Protein AF-Q4C1N3-F1 (afdb_monomer_lite)

pLDDT: mean 86.22, std 10.42, range [47.81, 97.88]

Radius of gyration: 18.75 Å; chains: 1; bounding box: 47×35×55 Å

Foldseek 3Di:
DDDPDDDDQQCPDPDPVSHDAAELVPFDWDDDPLWTAGPPPRHTDPDYDDPVDDPVLVVVLLVQAPRPTGPSVSVLCVVCVVPVVSRHPHHDYDDPVVVVVVVVVVVVVVVVVVVD

Secondary structure (DSSP, 8-state):
---SSPPP-GGG-SSGGG----BTTTS-EEEETTEEEETTT--EES--B-TTS-HHHHHHHHTTB----TTHHHHHHHHTTT-GGGS-SS-BPPPHHHHHHHHHHHHHHHHHHHH-

Structure (mmCIF, N/CA/C/O backbone):
data_AF-Q4C1N3-F1
#
_entry.id   AF-Q4C1N3-F1
#
loop_
_atom_site.group_PDB
_atom_site.id
_atom_site.type_symbol
_atom_site.label_atom_id
_atom_site.label_alt_id
_atom_site.label_comp_id
_atom_site.label_asym_id
_atom_site.label_entity_id
_atom_site.label_seq_id
_atom_site.pdbx_PDB_ins_code
_atom_site.Cartn_x
_atom_site.Cartn_y
_atom_site.Cartn_z
_atom_site.occupancy
_atom_site.B_iso_or_equiv
_atom_site.auth_seq_id
_atom_site.auth_comp_id
_atom_site.auth_asym_id
_atom_site.auth_atom_id
_atom_site.pdbx_PDB_model_num
ATOM 1 N N . MET A 1 1 ? 14.778 -14.515 23.706 1.00 47.81 1 MET A N 1
ATOM 2 C CA . MET A 1 1 ? 14.318 -13.796 24.915 1.00 47.81 1 MET A CA 1
ATOM 3 C C . MET A 1 1 ? 13.372 -14.737 25.647 1.00 47.81 1 MET A C 1
ATOM 5 O O . MET A 1 1 ? 12.349 -15.082 25.073 1.00 47.81 1 MET A O 1
ATOM 9 N N . ARG A 1 2 ? 13.754 -15.269 26.813 1.00 59.84 2 ARG A N 1
ATOM 10 C CA . ARG A 1 2 ? 12.938 -16.240 27.560 1.00 59.84 2 ARG A CA 1
ATOM 11 C C . ARG A 1 2 ? 12.302 -15.494 28.729 1.00 59.84 2 ARG A C 1
ATOM 13 O O . ARG A 1 2 ? 12.992 -15.110 29.663 1.00 59.84 2 ARG A O 1
ATOM 20 N N . SER A 1 3 ? 11.023 -15.174 28.585 1.00 72.38 3 SER A N 1
ATOM 21 C CA . SER A 1 3 ? 10.206 -14.595 29.647 1.00 72.38 3 SER A CA 1
ATOM 22 C C . SER A 1 3 ? 9.422 -15.746 30.263 1.00 72.38 3 SER A C 1
ATOM 24 O O . SER A 1 3 ? 8.682 -16.405 29.541 1.00 72.38 3 SER A O 1
ATOM 26 N N . GLU A 1 4 ? 9.548 -15.977 31.570 1.00 8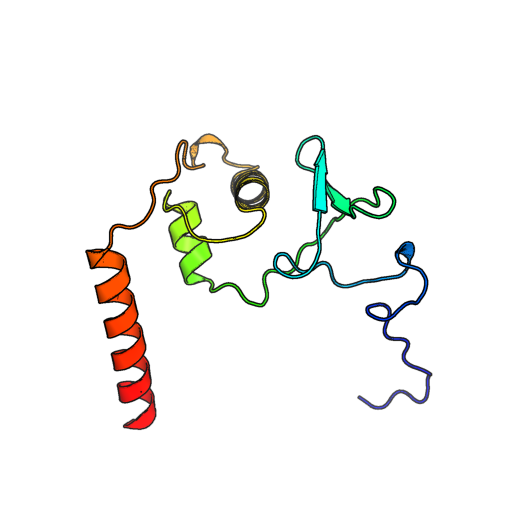4.62 4 GLU A N 1
ATOM 27 C CA . GLU A 1 4 ? 8.751 -16.948 32.351 1.00 84.62 4 GLU A CA 1
ATOM 28 C C . GLU A 1 4 ? 7.283 -16.487 32.516 1.00 84.62 4 GLU A C 1
ATOM 30 O O . GLU A 1 4 ? 6.646 -16.675 33.547 1.00 84.62 4 GLU A O 1
ATOM 35 N N . ARG A 1 5 ? 6.743 -15.803 31.502 1.00 77.25 5 ARG A N 1
ATOM 36 C CA . ARG A 1 5 ? 5.363 -15.320 31.442 1.00 77.25 5 ARG A CA 1
ATOM 37 C C . ARG A 1 5 ? 4.701 -15.914 30.205 1.00 77.25 5 ARG A C 1
ATOM 39 O O . ARG A 1 5 ? 5.360 -15.983 29.165 1.00 77.25 5 ARG A O 1
ATOM 46 N N . PRO A 1 6 ? 3.417 -16.293 30.283 1.00 73.94 6 PRO A N 1
ATOM 47 C CA . PRO A 1 6 ? 2.682 -16.746 29.114 1.00 73.94 6 PRO A CA 1
ATOM 48 C C . PRO A 1 6 ? 2.669 -15.638 28.055 1.00 73.94 6 PRO A C 1
ATOM 50 O O . PRO A 1 6 ? 2.277 -14.502 28.321 1.00 73.94 6 PRO A O 1
ATOM 53 N N . ILE A 1 7 ? 3.140 -15.970 26.855 1.00 71.38 7 ILE A N 1
ATOM 54 C CA . ILE A 1 7 ? 3.075 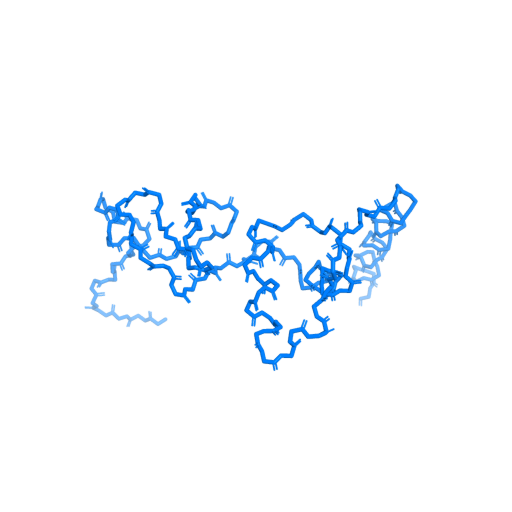-15.099 25.683 1.00 71.38 7 ILE A CA 1
ATOM 55 C C . ILE A 1 7 ? 1.786 -15.456 24.949 1.00 71.38 7 ILE A C 1
ATOM 57 O O . ILE A 1 7 ? 1.614 -16.597 24.526 1.00 71.38 7 ILE A O 1
ATOM 61 N N . TYR A 1 8 ? 0.884 -14.490 24.803 1.00 71.81 8 TYR A N 1
ATOM 62 C CA . TYR A 1 8 ? -0.346 -14.666 24.039 1.00 71.81 8 TYR A CA 1
ATOM 63 C C . TYR A 1 8 ? -0.179 -14.064 22.642 1.00 71.81 8 TYR A C 1
ATOM 65 O O . TYR A 1 8 ? 0.100 -12.870 22.506 1.00 71.81 8 TYR A O 1
ATOM 73 N N . ASN A 1 9 ? -0.336 -14.884 21.599 1.00 67.12 9 ASN A N 1
ATOM 74 C CA . ASN A 1 9 ? -0.322 -14.389 20.229 1.00 67.12 9 ASN A CA 1
ATOM 75 C C . ASN A 1 9 ? -1.707 -13.856 19.853 1.00 67.12 9 ASN A C 1
ATOM 77 O O . ASN A 1 9 ? -2.578 -14.602 19.408 1.00 67.12 9 ASN A O 1
ATOM 81 N N . PHE A 1 10 ? -1.881 -12.545 19.984 1.00 71.00 10 PHE A N 1
ATOM 82 C CA . PHE A 1 10 ? -3.127 -11.886 19.620 1.00 71.00 10 PHE A CA 1
ATOM 83 C C . PHE A 1 10 ? -3.519 -12.124 18.156 1.00 71.00 10 PHE A C 1
ATOM 85 O O . PHE A 1 10 ? -4.710 -12.163 17.883 1.00 71.00 10 PHE A O 1
ATOM 92 N N . THR A 1 11 ? -2.595 -12.394 17.221 1.00 64.62 11 THR A N 1
ATOM 93 C CA . THR A 1 11 ? -2.965 -12.694 15.820 1.00 64.62 11 THR A CA 1
ATOM 94 C C . THR A 1 11 ? -3.851 -13.942 15.682 1.00 64.62 11 THR A C 1
ATOM 96 O O . THR A 1 11 ? -4.530 -14.100 14.672 1.00 64.62 11 THR A O 1
ATOM 99 N N . GLN A 1 12 ? -3.862 -14.832 16.681 1.00 66.56 12 GLN A N 1
ATOM 100 C CA . GLN A 1 12 ? -4.647 -16.071 16.704 1.00 66.56 12 GLN A CA 1
ATOM 101 C C . GLN A 1 12 ? -5.850 -16.009 17.657 1.00 66.56 12 GLN A C 1
ATOM 103 O O . GLN A 1 12 ? -6.413 -17.050 17.996 1.00 66.56 12 GLN A O 1
ATOM 108 N N . SER A 1 13 ? -6.264 -14.817 18.101 1.00 75.00 13 SER A N 1
ATOM 109 C CA . SER A 1 13 ? -7.394 -14.718 19.026 1.00 75.00 13 SER A CA 1
ATOM 110 C C . SER A 1 13 ? -8.684 -15.306 18.425 1.00 75.00 13 SER A C 1
ATOM 112 O O . SER A 1 13 ? -8.994 -15.047 17.253 1.00 75.00 13 SER A O 1
ATOM 114 N N . PRO A 1 14 ? -9.472 -16.084 19.194 1.00 71.12 14 PRO A N 1
ATOM 115 C CA . PRO A 1 14 ? -10.789 -16.548 18.762 1.00 71.12 14 PRO A CA 1
ATOM 116 C C . PRO A 1 14 ? -11.789 -15.391 18.625 1.00 71.12 14 PRO A C 1
ATOM 118 O O . PRO A 1 14 ? -12.711 -15.474 17.818 1.00 71.12 14 PRO A O 1
ATOM 121 N N . ASN A 1 15 ? -11.582 -14.293 19.355 1.00 71.88 15 ASN A N 1
ATOM 122 C CA . ASN A 1 15 ? -12.329 -13.056 19.185 1.00 71.88 15 ASN A CA 1
ATOM 123 C C . ASN A 1 15 ? -11.629 -12.176 18.137 1.00 71.88 15 ASN A C 1
ATOM 125 O O . ASN A 1 15 ? -10.513 -11.700 18.353 1.00 71.88 15 ASN A O 1
ATOM 129 N N . GLY A 1 16 ? -12.292 -11.937 17.002 1.00 65.00 16 GLY A N 1
ATOM 130 C CA . GLY A 1 16 ? -11.744 -11.140 15.898 1.00 65.00 16 GLY A CA 1
ATOM 131 C C . GLY A 1 16 ? -11.343 -9.715 16.296 1.00 65.00 16 GLY A C 1
ATOM 132 O O . GLY A 1 16 ? -10.406 -9.166 15.722 1.00 65.00 16 GLY A O 1
ATOM 133 N N . GLN A 1 17 ? -11.979 -9.141 17.323 1.00 65.81 17 GLN A N 1
ATOM 134 C CA . GLN A 1 17 ? -11.646 -7.805 17.835 1.00 65.81 17 GLN A CA 1
ATOM 135 C C . GLN A 1 17 ? -10.278 -7.745 18.525 1.00 65.81 17 GLN A C 1
ATOM 137 O O . GLN A 1 17 ? -9.625 -6.698 18.510 1.00 65.81 17 GLN A O 1
ATOM 142 N N . ASP A 1 18 ? -9.813 -8.869 19.065 1.00 68.12 18 ASP A N 1
ATOM 143 C CA . ASP A 1 18 ? -8.528 -8.976 19.756 1.00 68.12 18 ASP A CA 1
ATOM 144 C C . ASP A 1 18 ? -7.390 -9.337 18.791 1.00 68.12 18 ASP A C 1
ATOM 146 O O . ASP A 1 18 ? -6.220 -9.294 19.176 1.00 68.12 18 ASP A O 1
ATOM 150 N N . ARG A 1 19 ? -7.709 -9.678 17.530 1.00 70.56 19 ARG A N 1
ATOM 151 C CA . ARG A 1 19 ? -6.691 -9.991 16.528 1.00 70.56 19 ARG A CA 1
ATOM 152 C C . ARG A 1 19 ? -5.826 -8.774 16.228 1.00 70.56 19 ARG A C 1
ATOM 154 O O . ARG A 1 19 ? -6.316 -7.673 15.978 1.00 70.56 19 ARG A O 1
ATOM 161 N N . THR A 1 20 ? -4.513 -8.980 16.278 1.00 68.88 20 THR A N 1
ATOM 162 C CA . THR A 1 20 ? -3.507 -7.993 15.867 1.00 68.88 20 THR A CA 1
ATOM 163 C C . THR A 1 20 ? -2.768 -8.507 14.634 1.00 68.88 20 THR A C 1
ATOM 165 O O . THR A 1 20 ? -2.726 -9.709 14.398 1.00 68.88 20 THR A O 1
ATOM 168 N N . GLY A 1 21 ? -2.194 -7.599 13.843 1.00 72.25 21 GLY A N 1
ATOM 169 C CA . GLY A 1 21 ? -1.519 -7.940 12.587 1.00 72.25 21 GLY A CA 1
ATOM 170 C C . GLY A 1 21 ? -2.447 -7.805 11.384 1.00 72.25 21 GLY A C 1
ATOM 171 O O . GLY A 1 21 ? -2.988 -8.787 10.912 1.00 72.25 21 GLY A O 1
ATOM 172 N N . ASN A 1 22 ? -2.602 -6.571 10.900 1.00 83.56 22 ASN A N 1
ATOM 173 C CA . ASN A 1 22 ? -3.386 -6.250 9.707 1.00 83.56 22 ASN A CA 1
ATOM 174 C C . ASN A 1 22 ? -2.483 -6.354 8.478 1.00 83.56 22 ASN A C 1
ATOM 176 O O . ASN A 1 22 ? -1.638 -5.475 8.278 1.00 83.56 22 ASN A O 1
ATOM 180 N N . CYS A 1 23 ? -2.612 -7.406 7.681 1.00 88.38 23 CYS A N 1
ATOM 181 C CA . CYS A 1 23 ? -1.789 -7.641 6.502 1.00 88.38 23 CYS A CA 1
ATOM 182 C C . CYS A 1 23 ? -2.554 -7.296 5.224 1.00 88.38 23 CYS A C 1
ATOM 184 O O . CYS A 1 23 ? -3.650 -7.794 4.986 1.00 88.38 23 CYS A O 1
ATOM 186 N N . ALA A 1 24 ? -1.962 -6.454 4.376 1.00 90.69 24 ALA A N 1
ATOM 187 C CA . ALA A 1 24 ? -2.620 -5.941 3.176 1.00 90.69 24 ALA A CA 1
ATOM 188 C C . ALA A 1 24 ? -3.039 -7.034 2.177 1.00 90.69 24 ALA A C 1
ATOM 190 O O . ALA A 1 24 ? -3.966 -6.830 1.402 1.00 90.69 24 ALA A O 1
ATOM 191 N N . ASP A 1 25 ? -2.343 -8.168 2.138 1.00 89.44 25 ASP A N 1
ATOM 192 C CA . ASP A 1 25 ? -2.611 -9.284 1.223 1.00 89.44 25 ASP A CA 1
ATOM 193 C C . ASP A 1 25 ? -3.387 -10.451 1.847 1.00 89.44 25 ASP A C 1
ATOM 195 O O . ASP A 1 25 ? -3.758 -11.364 1.115 1.00 89.44 25 ASP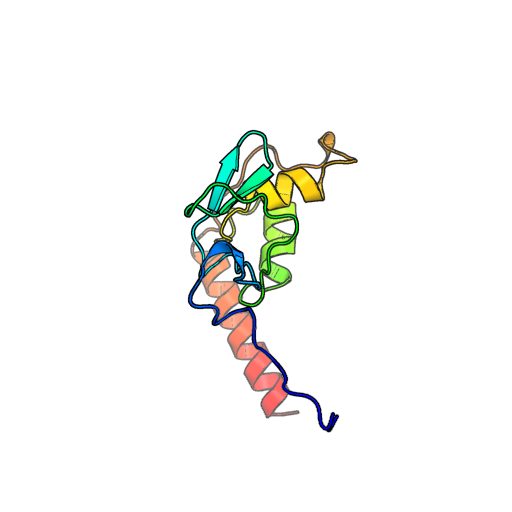 A O 1
ATOM 199 N N . ALA A 1 26 ? -3.648 -10.427 3.158 1.00 83.62 26 ALA A N 1
ATOM 200 C CA . ALA A 1 26 ? -4.344 -11.512 3.852 1.00 83.62 26 ALA A CA 1
ATOM 201 C C . ALA A 1 26 ? -5.718 -11.101 4.397 1.00 83.62 26 ALA A C 1
ATOM 203 O O . ALA A 1 26 ? -6.630 -11.924 4.421 1.00 83.62 26 ALA A O 1
ATOM 204 N N . ASP A 1 27 ? -5.871 -9.843 4.815 1.00 84.06 27 ASP A N 1
ATOM 205 C CA . ASP A 1 27 ? -7.059 -9.382 5.526 1.00 84.06 27 ASP A CA 1
ATOM 206 C C . ASP A 1 27 ? -7.937 -8.472 4.648 1.00 84.06 27 ASP A C 1
ATOM 208 O O . ASP A 1 27 ? -7.421 -7.565 3.974 1.00 84.06 27 ASP A O 1
ATOM 212 N N . PRO A 1 28 ? -9.269 -8.662 4.667 1.00 86.94 28 PRO A N 1
ATOM 213 C CA . PRO A 1 28 ? -10.198 -7.750 4.021 1.00 86.94 28 PRO A CA 1
ATOM 214 C C . PRO A 1 28 ? -10.434 -6.498 4.881 1.00 86.94 28 PRO A C 1
ATOM 216 O O . PRO A 1 28 ? -10.780 -6.572 6.067 1.00 86.94 28 PRO A O 1
ATOM 219 N N . PHE A 1 29 ? -10.279 -5.330 4.257 1.00 90.44 29 PHE A N 1
ATOM 220 C CA . PHE A 1 29 ? -10.551 -4.028 4.856 1.00 90.44 29 PHE A CA 1
ATOM 221 C C . PHE A 1 29 ? -11.530 -3.223 4.010 1.00 90.44 29 PHE A C 1
ATOM 223 O O . PHE A 1 29 ? -11.479 -3.231 2.779 1.00 90.44 29 PHE A O 1
ATOM 230 N N . VAL A 1 30 ? -12.373 -2.458 4.694 1.00 91.50 30 VAL A N 1
ATOM 231 C CA . VAL A 1 30 ? -13.300 -1.503 4.088 1.00 91.50 30 VAL A CA 1
ATOM 232 C C . VAL A 1 30 ? -12.729 -0.103 4.264 1.00 91.50 30 VAL A C 1
ATOM 234 O O . VAL A 1 30 ? -12.315 0.271 5.360 1.00 91.50 30 VAL A O 1
ATOM 237 N N . ASN A 1 31 ? -12.689 0.672 3.183 1.00 92.88 31 ASN A N 1
ATOM 238 C CA . ASN A 1 31 ? -12.293 2.076 3.223 1.00 92.88 31 ASN A CA 1
ATOM 239 C C . ASN A 1 31 ? -13.517 2.964 3.468 1.00 92.88 31 ASN A C 1
ATOM 241 O O . ASN A 1 31 ? -14.454 2.937 2.672 1.00 92.88 31 ASN A O 1
ATOM 245 N N . VAL A 1 32 ? -13.468 3.777 4.522 1.00 92.06 32 VAL A N 1
ATOM 246 C CA . VAL A 1 32 ? -14.428 4.852 4.793 1.00 92.06 32 VAL A CA 1
ATOM 247 C C . VAL A 1 32 ? -13.625 6.127 5.038 1.00 92.06 32 VAL A C 1
ATOM 249 O O . VAL A 1 32 ? -12.834 6.195 5.975 1.00 92.06 32 VAL A O 1
ATOM 252 N N . ASP A 1 33 ? -13.778 7.120 4.161 1.00 92.44 33 ASP A N 1
ATOM 253 C CA . ASP A 1 33 ? -13.104 8.426 4.247 1.00 92.44 33 ASP A CA 1
ATOM 254 C C . ASP A 1 33 ? -11.574 8.359 4.431 1.00 92.44 33 ASP A C 1
ATOM 256 O O . ASP A 1 33 ? -10.968 9.134 5.170 1.00 92.44 33 ASP A O 1
ATOM 260 N N . ASN A 1 34 ? -10.927 7.443 3.702 1.00 92.44 34 ASN A N 1
ATOM 261 C CA . ASN A 1 34 ? -9.490 7.136 3.752 1.00 92.44 34 ASN A CA 1
ATOM 262 C C . ASN A 1 34 ? -9.018 6.428 5.030 1.00 92.44 34 ASN A C 1
ATOM 264 O O . ASN A 1 34 ? -7.828 6.138 5.155 1.00 92.44 34 ASN A O 1
ATOM 268 N N . VAL A 1 35 ? -9.927 6.094 5.945 1.00 91.75 35 VAL A N 1
ATOM 269 C CA . VAL A 1 35 ? -9.651 5.240 7.099 1.00 91.75 35 VAL A CA 1
ATOM 270 C C . VAL A 1 35 ? -10.052 3.813 6.750 1.00 91.75 35 VAL A C 1
ATOM 272 O O . VAL A 1 35 ? -11.157 3.548 6.280 1.00 91.75 35 VAL A O 1
ATOM 275 N N . LEU A 1 36 ? -9.131 2.876 6.967 1.00 91.75 36 LEU A N 1
ATOM 276 C CA . LEU A 1 36 ? -9.410 1.460 6.768 1.00 91.75 36 LEU A CA 1
ATOM 277 C C . LEU A 1 36 ? -9.990 0.858 8.036 1.00 91.75 36 LEU A C 1
ATOM 279 O O . LEU A 1 36 ? -9.527 1.134 9.140 1.00 91.75 36 LEU A O 1
ATOM 283 N N . TYR A 1 37 ? -10.986 0.009 7.855 1.00 89.06 37 TYR A N 1
ATOM 284 C CA . TYR A 1 37 ? -11.682 -0.699 8.910 1.00 89.06 37 TYR A CA 1
ATOM 285 C C . TYR A 1 37 ? -11.602 -2.192 8.642 1.00 89.06 37 TYR A C 1
ATOM 287 O O . TYR A 1 37 ? -11.653 -2.608 7.483 1.00 89.06 37 TYR A O 1
ATOM 295 N N . ASN A 1 38 ? -11.498 -3.010 9.689 1.00 85.12 38 ASN A N 1
ATOM 296 C CA . ASN A 1 38 ? -11.729 -4.436 9.499 1.00 85.12 38 ASN A CA 1
ATOM 297 C C . ASN A 1 38 ? -13.162 -4.660 8.995 1.00 85.12 38 ASN A C 1
ATOM 299 O O . ASN A 1 38 ? -14.105 -3.978 9.400 1.00 85.12 38 ASN A O 1
ATOM 303 N N . GLU A 1 39 ? -13.325 -5.610 8.082 1.00 77.38 39 GLU A N 1
ATOM 304 C CA . GLU A 1 39 ? -14.657 -5.958 7.582 1.00 77.38 39 GLU A CA 1
ATOM 305 C C . GLU A 1 39 ? -15.544 -6.498 8.720 1.00 77.38 39 GLU A C 1
ATOM 307 O O . GLU A 1 39 ? -16.742 -6.235 8.800 1.00 77.38 39 GLU A O 1
ATOM 312 N N . GLN A 1 40 ? -14.925 -7.194 9.674 1.00 72.00 40 GLN A N 1
ATOM 313 C CA . GLN A 1 40 ? -15.585 -7.806 10.823 1.00 72.00 40 GLN A CA 1
ATOM 314 C C . GLN A 1 40 ? -15.675 -6.830 12.004 1.00 72.00 40 GLN A C 1
ATOM 316 O O . GLN A 1 40 ? -14.875 -6.872 12.942 1.00 72.00 40 GLN A O 1
ATOM 321 N N . GLY A 1 41 ? -16.700 -5.979 11.975 1.00 69.81 41 GLY A N 1
ATOM 322 C CA . GLY A 1 41 ? -17.078 -5.120 13.102 1.00 69.81 41 GLY A CA 1
ATOM 323 C C . GLY A 1 41 ? -16.529 -3.695 13.051 1.00 69.81 41 GLY A C 1
ATOM 324 O O . GLY A 1 41 ? -16.537 -3.030 14.083 1.00 69.81 41 GLY A O 1
ATOM 325 N N . LEU A 1 42 ? -16.071 -3.237 11.880 1.00 74.88 42 LEU A N 1
ATOM 326 C CA . LEU A 1 42 ? -15.658 -1.856 11.608 1.00 74.88 42 LEU A CA 1
ATOM 327 C C . LEU A 1 42 ? -14.732 -1.262 12.685 1.00 74.88 42 LEU A C 1
ATOM 329 O O . LEU A 1 42 ? -14.882 -0.118 13.117 1.00 74.88 42 LEU A O 1
ATOM 333 N N . LYS A 1 43 ? -13.739 -2.036 13.119 1.00 80.44 43 LYS A N 1
ATOM 334 C CA . LYS A 1 43 ? -12.635 -1.563 13.954 1.00 80.44 43 LYS A CA 1
ATOM 335 C C . LYS A 1 43 ? -11.651 -0.780 13.078 1.00 80.44 43 LYS A C 1
ATOM 337 O O . LYS A 1 43 ? -11.154 -1.351 12.102 1.00 80.44 43 LYS A O 1
ATOM 342 N N . PRO A 1 44 ? -11.330 0.483 13.411 1.00 84.44 44 PRO A N 1
ATOM 343 C CA . PRO A 1 44 ? -10.387 1.277 12.635 1.00 84.44 44 PRO A CA 1
ATOM 344 C C . PRO A 1 44 ? -8.975 0.691 12.702 1.00 84.44 44 PRO A C 1
ATOM 346 O O . PRO A 1 44 ? -8.489 0.256 13.750 1.00 84.44 44 PRO A O 1
ATOM 349 N N . ILE A 1 45 ? -8.302 0.707 11.557 1.00 85.31 45 ILE A N 1
ATOM 350 C CA . ILE A 1 45 ? -6.963 0.178 11.355 1.00 85.31 45 ILE A CA 1
ATOM 351 C C . ILE A 1 45 ? -5.983 1.339 11.229 1.00 85.31 45 ILE A C 1
ATOM 353 O O . ILE A 1 45 ? -5.931 2.041 10.225 1.00 85.31 45 ILE A O 1
ATOM 357 N N . HIS A 1 46 ? -5.144 1.508 12.247 1.00 82.94 46 HIS A N 1
ATOM 358 C CA . HIS A 1 46 ? -4.125 2.564 12.262 1.00 82.94 46 HIS A CA 1
ATOM 359 C C . HIS A 1 46 ? -2.806 2.148 11.605 1.00 82.94 46 HIS A C 1
ATOM 361 O O . HIS A 1 46 ? -1.940 2.982 11.346 1.00 82.94 46 HIS A O 1
ATOM 367 N N . ARG A 1 47 ? -2.622 0.847 11.361 1.00 84.50 47 ARG A N 1
ATOM 368 C CA . ARG A 1 47 ? -1.410 0.307 10.752 1.00 84.50 47 ARG A CA 1
ATOM 369 C C . ARG A 1 47 ? -1.728 -0.905 9.901 1.00 84.50 47 ARG A C 1
ATOM 371 O O . ARG A 1 47 ? -2.327 -1.858 10.395 1.00 84.50 47 ARG A O 1
ATOM 378 N N . ILE A 1 48 ? -1.216 -0.880 8.675 1.00 87.88 48 ILE A N 1
ATOM 379 C CA . ILE A 1 48 ? -1.231 -2.002 7.741 1.00 87.88 48 ILE A CA 1
ATOM 380 C C . ILE A 1 48 ? 0.192 -2.455 7.462 1.00 87.88 48 ILE A C 1
ATOM 382 O O . ILE A 1 48 ? 1.113 -1.654 7.294 1.00 87.88 48 ILE A O 1
ATOM 386 N N . HIS A 1 49 ? 0.356 -3.766 7.436 1.00 89.38 49 HIS A N 1
ATOM 387 C CA . HIS A 1 49 ? 1.581 -4.450 7.100 1.00 89.38 49 HIS A CA 1
ATOM 388 C C . HIS A 1 49 ? 1.574 -4.827 5.624 1.00 89.38 49 HIS A C 1
ATOM 390 O O . HIS A 1 49 ? 0.678 -5.515 5.147 1.00 89.38 49 HIS A O 1
ATOM 396 N N . TYR A 1 50 ? 2.630 -4.426 4.925 1.00 92.00 50 TYR A N 1
ATOM 397 C CA . TYR A 1 50 ? 2.877 -4.772 3.529 1.00 92.00 50 TYR A CA 1
ATOM 398 C C . TYR A 1 50 ? 4.066 -5.738 3.410 1.00 92.00 50 TYR A C 1
ATOM 400 O O . TYR A 1 50 ? 4.982 -5.510 2.626 1.00 92.00 50 TYR A O 1
ATOM 408 N N . MET A 1 51 ? 4.099 -6.791 4.236 1.00 86.56 51 MET A N 1
ATOM 409 C CA . MET A 1 51 ? 5.293 -7.643 4.391 1.00 86.56 51 MET A CA 1
ATOM 410 C C . MET A 1 51 ? 5.696 -8.378 3.109 1.00 86.56 51 MET A C 1
ATOM 412 O O . MET A 1 51 ? 6.886 -8.560 2.869 1.00 86.56 51 MET A O 1
ATOM 416 N N . ASN A 1 52 ? 4.726 -8.755 2.275 1.00 88.62 52 ASN A N 1
ATOM 417 C CA . ASN A 1 52 ? 4.969 -9.525 1.053 1.00 88.62 52 ASN A CA 1
ATOM 418 C C . ASN A 1 52 ? 5.144 -8.655 -0.204 1.00 88.62 52 ASN A C 1
ATOM 420 O O . ASN A 1 52 ? 5.243 -9.179 -1.313 1.00 88.62 52 ASN A O 1
ATOM 424 N N . TYR A 1 53 ? 5.214 -7.332 -0.047 1.00 93.31 53 TYR A N 1
ATOM 425 C CA . TYR A 1 53 ? 5.386 -6.391 -1.152 1.00 93.31 53 TYR A CA 1
ATOM 426 C C . TYR A 1 53 ? 6.820 -5.867 -1.202 1.00 93.31 53 TYR A C 1
ATOM 428 O O . TYR A 1 53 ? 7.415 -5.541 -0.172 1.00 93.31 53 TYR A O 1
ATOM 436 N N . SER A 1 54 ? 7.395 -5.757 -2.404 1.00 92.75 54 SER A N 1
ATOM 437 C CA . SER A 1 54 ? 8.756 -5.235 -2.535 1.00 92.75 54 SER A CA 1
ATOM 438 C C . SER A 1 54 ? 8.779 -3.711 -2.388 1.00 92.75 54 SER A C 1
ATOM 440 O O . SER A 1 54 ? 7.898 -3.004 -2.878 1.00 92.75 54 SER A O 1
ATOM 442 N N . SER A 1 55 ? 9.838 -3.167 -1.785 1.00 93.06 55 SER A N 1
ATOM 443 C CA . SER A 1 55 ? 10.051 -1.711 -1.733 1.00 93.06 55 SER A CA 1
ATOM 444 C C . SER A 1 55 ? 10.127 -1.078 -3.130 1.00 93.06 55 SER A C 1
ATOM 446 O O . SER A 1 55 ? 9.709 0.063 -3.322 1.00 93.06 55 SER A O 1
ATOM 448 N N . ALA A 1 56 ? 10.603 -1.832 -4.125 1.00 94.06 56 ALA A N 1
ATOM 449 C CA . ALA A 1 56 ? 10.649 -1.407 -5.518 1.00 94.06 56 ALA A CA 1
ATOM 450 C C . ALA A 1 56 ? 9.256 -1.285 -6.162 1.00 94.06 56 ALA A C 1
ATOM 452 O O . ALA A 1 56 ? 9.094 -0.491 -7.089 1.00 94.06 56 ALA A O 1
ATOM 453 N N . ASP A 1 57 ? 8.253 -2.050 -5.714 1.00 95.19 57 ASP A N 1
ATOM 454 C CA . ASP A 1 57 ? 6.862 -1.865 -6.153 1.00 95.19 57 ASP A CA 1
ATOM 455 C C . ASP A 1 57 ? 6.306 -0.540 -5.618 1.00 95.19 57 ASP A C 1
ATOM 457 O O . ASP A 1 57 ? 5.727 0.225 -6.383 1.00 95.19 57 ASP A O 1
ATOM 461 N N . PHE A 1 58 ? 6.564 -0.204 -4.349 1.00 96.62 58 PHE A N 1
ATOM 462 C CA . PHE A 1 58 ? 6.137 1.077 -3.770 1.00 96.62 58 PHE A CA 1
ATOM 463 C C . PHE A 1 58 ? 6.794 2.285 -4.432 1.00 96.62 58 PHE A C 1
ATOM 465 O O . PHE A 1 58 ? 6.130 3.295 -4.663 1.00 96.62 58 PHE A O 1
ATOM 472 N N . ALA A 1 59 ? 8.088 2.194 -4.752 1.00 96.06 59 ALA A N 1
ATOM 473 C CA . ALA A 1 59 ? 8.791 3.259 -5.460 1.00 96.06 59 ALA A CA 1
ATOM 474 C C . ALA A 1 59 ? 8.151 3.531 -6.831 1.00 96.06 59 ALA A C 1
ATOM 476 O O . ALA A 1 59 ? 7.894 4.683 -7.170 1.00 96.06 59 ALA A O 1
ATOM 477 N N . ARG A 1 60 ? 7.826 2.468 -7.577 1.00 95.88 60 ARG A N 1
ATOM 478 C CA . ARG A 1 60 ? 7.141 2.561 -8.873 1.00 95.88 60 ARG A CA 1
ATOM 479 C C . ARG A 1 60 ? 5.712 3.078 -8.738 1.00 95.88 60 ARG A C 1
ATOM 481 O O . ARG A 1 60 ? 5.309 3.941 -9.511 1.00 95.88 60 ARG A O 1
ATOM 488 N N . LEU A 1 61 ? 4.982 2.629 -7.718 1.00 97.38 61 LEU A N 1
ATOM 489 C CA . LEU A 1 61 ? 3.645 3.134 -7.411 1.00 97.38 61 LEU A CA 1
ATOM 490 C C . LEU A 1 61 ? 3.657 4.651 -7.172 1.00 97.38 61 LEU A C 1
ATOM 492 O O . LEU A 1 61 ? 2.839 5.374 -7.731 1.00 97.38 61 LEU A O 1
ATOM 496 N N . CYS A 1 62 ? 4.630 5.155 -6.404 1.00 97.12 62 CYS A N 1
ATOM 497 C CA . CYS A 1 62 ? 4.797 6.594 -6.175 1.00 97.12 62 CYS A CA 1
ATOM 498 C C . CYS A 1 62 ? 5.155 7.378 -7.450 1.00 97.12 62 CYS A C 1
ATOM 500 O O . CYS A 1 62 ? 4.973 8.589 -7.471 1.00 97.12 62 CYS A O 1
ATOM 502 N N . GLN A 1 63 ? 5.669 6.713 -8.487 1.00 96.25 63 GLN A N 1
ATOM 503 C CA . GLN A 1 63 ? 6.000 7.301 -9.791 1.00 96.25 63 GLN A CA 1
ATOM 504 C C . GLN A 1 63 ? 4.848 7.198 -10.805 1.00 96.25 63 GLN A C 1
ATOM 506 O O . GLN A 1 63 ? 5.008 7.621 -11.947 1.00 96.25 63 GLN A O 1
ATOM 511 N N . GLY A 1 64 ? 3.697 6.645 -10.410 1.00 96.62 64 GLY A N 1
ATOM 512 C CA . GLY A 1 64 ? 2.525 6.509 -11.276 1.00 96.62 64 GLY A CA 1
ATOM 513 C C . GLY A 1 64 ? 2.422 5.175 -12.014 1.00 96.62 64 GLY A C 1
ATOM 514 O O . GLY A 1 64 ? 1.577 5.034 -12.893 1.00 96.62 64 GLY A O 1
ATOM 515 N N . GLU A 1 65 ? 3.241 4.175 -11.682 1.00 96.50 65 GLU A N 1
ATOM 516 C CA . GLU A 1 65 ? 3.023 2.819 -12.193 1.00 96.50 65 GLU A CA 1
ATOM 517 C C . GLU A 1 65 ? 1.903 2.123 -11.408 1.00 96.50 65 GLU A C 1
ATOM 519 O O . GLU A 1 65 ? 1.898 2.132 -10.178 1.00 96.50 65 GLU A O 1
ATOM 524 N N . ASP A 1 66 ? 0.990 1.450 -12.108 1.00 95.94 66 ASP A N 1
ATOM 525 C CA . ASP A 1 66 ? -0.027 0.601 -11.488 1.00 95.94 66 ASP A CA 1
ATOM 526 C C . ASP A 1 66 ? 0.588 -0.716 -10.982 1.00 95.94 66 ASP A C 1
ATOM 528 O O . ASP A 1 66 ? 0.532 -1.770 -11.628 1.00 95.94 66 ASP A O 1
ATOM 532 N N . ALA A 1 67 ? 1.263 -0.629 -9.837 1.00 94.12 67 ALA A N 1
ATOM 533 C CA . ALA A 1 67 ? 1.807 -1.779 -9.136 1.00 94.12 67 ALA A CA 1
ATOM 534 C C . ALA A 1 67 ? 0.682 -2.579 -8.461 1.00 94.12 67 ALA A C 1
ATOM 536 O O . ALA A 1 67 ? -0.248 -2.016 -7.882 1.00 94.12 67 ALA A O 1
ATOM 537 N N . ASN A 1 68 ? 0.803 -3.909 -8.483 1.00 93.25 68 ASN A N 1
ATOM 538 C CA . ASN A 1 68 ? -0.154 -4.818 -7.852 1.00 93.25 68 ASN A CA 1
ATOM 539 C C . ASN A 1 68 ? 0.018 -4.822 -6.322 1.00 93.25 68 ASN A C 1
ATOM 541 O O . ASN A 1 68 ? 0.606 -5.745 -5.763 1.00 93.25 68 ASN A O 1
ATOM 545 N N . ILE A 1 69 ? -0.432 -3.748 -5.674 1.00 95.38 69 ILE A N 1
ATOM 546 C CA . ILE A 1 69 ? -0.407 -3.543 -4.225 1.00 95.38 69 ILE A CA 1
ATOM 547 C C . ILE A 1 69 ? -1.848 -3.355 -3.748 1.00 95.38 69 ILE A C 1
ATOM 549 O O . ILE A 1 69 ? -2.541 -2.442 -4.204 1.00 95.38 69 ILE A O 1
ATOM 553 N N . ASN A 1 70 ? -2.304 -4.192 -2.815 1.00 95.19 70 ASN A N 1
ATOM 554 C CA . ASN A 1 70 ? -3.619 -4.006 -2.202 1.00 95.19 70 ASN A CA 1
ATOM 555 C C . ASN A 1 70 ? -3.674 -2.679 -1.445 1.00 95.19 70 ASN A C 1
ATOM 557 O O . ASN A 1 70 ? -2.684 -2.255 -0.861 1.00 95.19 70 ASN A O 1
ATOM 561 N N . TYR A 1 71 ? -4.828 -2.013 -1.444 1.00 94.56 71 TYR A N 1
ATOM 562 C CA . TYR A 1 71 ? -5.005 -0.722 -0.764 1.00 94.56 71 TYR A CA 1
ATOM 563 C C . TYR A 1 71 ? -4.006 0.371 -1.216 1.00 94.56 71 TYR A C 1
ATOM 565 O O . TYR A 1 71 ? -3.726 1.313 -0.470 1.00 94.56 71 TYR A O 1
ATOM 573 N N . LYS A 1 72 ? -3.487 0.286 -2.455 1.00 95.19 72 LYS A N 1
ATOM 574 C CA . LYS A 1 72 ? -2.551 1.262 -3.050 1.00 95.19 72 LYS A CA 1
ATOM 575 C C . LYS A 1 72 ? -3.039 2.709 -2.977 1.00 95.19 72 LYS A C 1
ATOM 577 O O . LYS A 1 72 ? -2.234 3.604 -2.742 1.00 95.19 72 LYS A O 1
ATOM 582 N N . ASP A 1 73 ? -4.343 2.941 -3.110 1.00 94.62 73 ASP A N 1
ATOM 583 C CA . ASP A 1 73 ? -4.918 4.288 -3.065 1.00 94.62 73 ASP A CA 1
ATOM 584 C C . ASP A 1 73 ? -4.825 4.900 -1.664 1.00 94.62 73 ASP A C 1
ATOM 586 O O . ASP A 1 73 ? -4.492 6.079 -1.528 1.00 94.62 73 ASP A O 1
ATOM 590 N N . ILE A 1 74 ? -5.027 4.082 -0.625 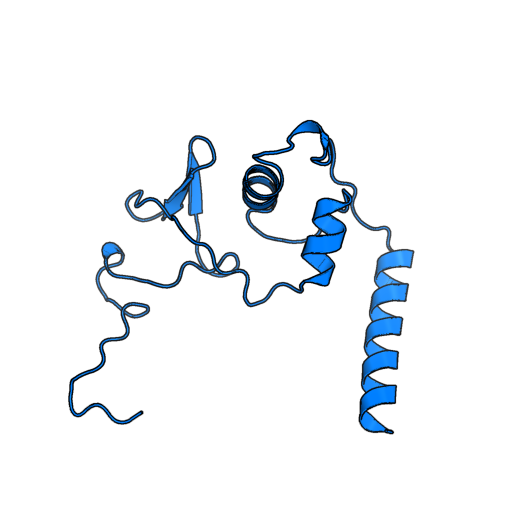1.00 95.25 74 ILE A N 1
ATOM 591 C CA . ILE A 1 74 ? -4.840 4.476 0.777 1.00 95.25 74 ILE A CA 1
ATOM 592 C C . ILE A 1 74 ? -3.368 4.734 1.068 1.00 95.25 74 ILE A C 1
ATOM 594 O O . ILE A 1 74 ? -3.022 5.748 1.677 1.00 95.25 74 ILE A O 1
ATOM 598 N N . PHE A 1 75 ? -2.486 3.854 0.591 1.00 95.50 75 PHE A N 1
ATOM 599 C CA . PHE A 1 75 ? -1.050 4.085 0.688 1.00 95.50 75 PHE A CA 1
ATOM 600 C C . PHE A 1 75 ? -0.664 5.427 0.049 1.00 95.50 75 PHE A C 1
ATOM 602 O O . PHE A 1 75 ? 0.002 6.233 0.695 1.00 95.50 75 PHE A O 1
ATOM 609 N N . LEU A 1 76 ? -1.111 5.703 -1.181 1.00 96.38 76 LEU A N 1
ATOM 610 C CA . LEU A 1 76 ? -0.818 6.951 -1.891 1.00 96.38 76 LEU A CA 1
ATOM 611 C C . LEU A 1 76 ? -1.418 8.175 -1.190 1.00 96.38 76 LEU A C 1
ATOM 613 O O . LEU A 1 76 ? -0.753 9.207 -1.119 1.00 96.38 76 LEU A O 1
ATOM 617 N N . HIS A 1 77 ? -2.637 8.068 -0.652 1.00 95.69 77 HIS A N 1
ATOM 618 C CA . HIS A 1 77 ? -3.262 9.129 0.140 1.00 95.69 77 HIS A CA 1
ATOM 619 C C . HIS A 1 77 ? -2.361 9.547 1.307 1.00 95.69 77 HIS A C 1
ATOM 621 O O . HIS A 1 77 ? -1.978 10.712 1.403 1.00 95.69 77 HIS A O 1
ATOM 627 N N . TYR A 1 78 ? -1.939 8.597 2.144 1.00 95.50 78 TYR A N 1
ATOM 628 C CA . TYR A 1 78 ? -1.090 8.909 3.294 1.00 95.50 78 TYR A CA 1
ATOM 629 C C . TYR A 1 78 ? 0.351 9.259 2.907 1.00 95.50 78 TYR A C 1
ATOM 631 O O . TYR A 1 78 ? 0.967 10.121 3.537 1.00 95.50 78 TYR A O 1
ATOM 639 N N . ARG A 1 79 ? 0.896 8.646 1.849 1.00 96.06 79 ARG A N 1
ATOM 640 C CA . ARG A 1 79 ? 2.264 8.902 1.369 1.00 96.06 79 ARG A CA 1
ATOM 641 C C . ARG A 1 79 ? 2.469 10.346 0.917 1.00 96.06 79 ARG A C 1
ATOM 643 O O . ARG A 1 79 ? 3.570 10.874 1.099 1.00 96.06 79 ARG A O 1
ATOM 650 N N . PHE A 1 80 ? 1.432 10.945 0.339 1.00 97.50 80 PHE A N 1
ATOM 651 C CA . PHE A 1 80 ? 1.428 12.308 -0.189 1.00 97.50 80 PHE A CA 1
ATOM 652 C C . PHE A 1 80 ? 0.556 13.267 0.632 1.00 97.50 80 PHE A C 1
ATOM 654 O O . PHE A 1 80 ? 0.318 14.384 0.195 1.00 97.50 80 PHE A O 1
ATOM 661 N N . LEU A 1 81 ? 0.134 12.891 1.846 1.00 96.88 81 LEU A N 1
ATOM 662 C CA . LEU A 1 81 ? -0.781 13.692 2.673 1.00 96.88 81 LEU A CA 1
ATOM 663 C C . LEU A 1 81 ? -0.306 15.139 2.893 1.00 96.88 81 LEU A C 1
ATOM 665 O O . LEU A 1 81 ? -1.115 16.058 2.937 1.00 96.88 81 LEU A O 1
ATOM 669 N N . LYS A 1 82 ? 1.009 15.338 3.037 1.00 97.88 82 LYS A N 1
ATOM 670 C CA . LYS A 1 82 ? 1.613 16.665 3.241 1.00 97.88 82 LYS A CA 1
ATOM 671 C C . LYS A 1 82 ? 1.897 17.423 1.940 1.00 97.88 82 LYS A C 1
ATOM 673 O O . LYS A 1 82 ? 1.993 18.639 1.987 1.00 97.88 82 LYS A O 1
ATOM 678 N N . ASN A 1 83 ? 2.029 16.700 0.827 1.00 97.31 83 ASN A N 1
ATOM 679 C CA . ASN A 1 83 ? 2.420 17.215 -0.489 1.00 97.31 83 ASN A CA 1
ATOM 680 C C . ASN A 1 83 ? 1.499 16.603 -1.568 1.00 97.31 83 ASN A C 1
ATOM 682 O O . ASN A 1 83 ? 1.953 15.780 -2.378 1.00 97.31 83 ASN A O 1
ATOM 686 N N . PRO A 1 84 ? 0.186 16.891 -1.531 1.00 96.19 84 PRO A N 1
ATOM 687 C CA . PRO A 1 84 ? -0.794 16.240 -2.399 1.00 96.19 84 PRO A CA 1
ATOM 688 C C . PRO A 1 84 ? -0.543 16.502 -3.889 1.00 96.19 84 PRO A C 1
ATOM 690 O O . PRO A 1 84 ? -0.897 15.668 -4.718 1.00 96.19 84 PRO A O 1
ATOM 693 N N . GLU A 1 85 ? 0.115 17.608 -4.234 1.00 96.88 85 GLU A N 1
ATOM 694 C CA . GLU A 1 85 ? 0.498 17.979 -5.597 1.00 96.88 85 GLU A CA 1
ATOM 695 C C . GLU A 1 85 ? 1.513 17.020 -6.237 1.00 96.88 85 GLU A C 1
ATOM 697 O O . GLU A 1 85 ? 1.618 16.960 -7.458 1.00 96.88 85 GLU A O 1
ATOM 702 N N . GLN A 1 86 ? 2.248 16.253 -5.427 1.00 96.56 86 GLN A N 1
ATOM 703 C CA . GLN A 1 86 ? 3.219 15.259 -5.900 1.00 96.56 86 GLN A CA 1
ATOM 704 C C . GLN A 1 86 ? 2.593 13.876 -6.111 1.00 96.56 86 GLN A C 1
ATOM 706 O O . GLN A 1 86 ? 3.254 12.975 -6.633 1.00 96.56 86 GLN A O 1
ATOM 711 N N . LYS A 1 87 ? 1.338 13.678 -5.687 1.00 97.12 87 LYS A N 1
ATOM 712 C CA . LYS A 1 87 ? 0.639 12.406 -5.858 1.00 97.12 87 LYS A CA 1
ATOM 713 C C . LYS A 1 87 ? 0.391 12.161 -7.353 1.00 97.12 87 LYS A C 1
ATOM 715 O O . LYS A 1 87 ? -0.149 13.042 -8.020 1.00 97.12 87 LYS A O 1
ATOM 720 N N . PRO A 1 88 ? 0.690 10.960 -7.882 1.00 96.25 88 PRO A N 1
ATOM 721 C CA . PRO A 1 88 ? 0.313 10.608 -9.244 1.00 96.25 88 PRO A CA 1
ATOM 722 C C . PRO A 1 88 ? -1.197 10.747 -9.455 1.00 96.25 88 PRO A C 1
ATOM 724 O O . PRO A 1 88 ? -1.989 10.145 -8.726 1.00 96.25 88 PRO A O 1
ATOM 727 N N . THR A 1 89 ? -1.595 11.520 -10.464 1.00 92.81 89 THR A N 1
ATOM 728 C CA . THR A 1 89 ? -3.011 11.727 -10.810 1.00 92.81 89 THR A CA 1
ATOM 729 C C . THR A 1 89 ? -3.642 10.469 -11.400 1.00 92.81 89 THR A C 1
ATOM 731 O O . THR A 1 89 ? -4.828 10.217 -11.211 1.00 92.81 89 THR A O 1
ATOM 734 N N . GLN A 1 90 ? -2.845 9.668 -12.110 1.00 95.06 90 GLN A N 1
ATOM 735 C CA . GLN A 1 90 ? -3.274 8.424 -12.733 1.00 95.06 90 GLN A CA 1
ATOM 736 C C . GLN A 1 90 ? -2.182 7.364 -12.598 1.00 95.06 90 GLN A C 1
ATOM 738 O O . GLN A 1 90 ? -0.992 7.673 -12.674 1.00 95.06 90 GLN A O 1
ATOM 743 N N . LEU A 1 91 ? -2.606 6.113 -12.420 1.00 96.38 91 LEU A N 1
ATOM 744 C CA . LEU A 1 91 ? -1.727 4.954 -12.452 1.00 96.38 91 LEU A CA 1
ATOM 745 C C . LEU A 1 91 ? -1.780 4.294 -13.830 1.00 96.38 91 LEU A C 1
ATOM 747 O O . LEU A 1 91 ? -2.861 4.080 -14.381 1.00 96.38 91 LEU A O 1
ATOM 751 N N . VAL A 1 92 ? -0.612 3.965 -14.376 1.00 95.69 92 VAL A N 1
ATOM 752 C CA . VAL A 1 92 ? -0.469 3.332 -15.690 1.00 95.69 92 VAL A CA 1
ATOM 753 C C . VAL A 1 92 ? 0.139 1.941 -15.520 1.00 95.69 92 VAL A C 1
ATOM 755 O O . VAL A 1 92 ? 1.207 1.812 -14.913 1.00 95.69 92 VAL A O 1
ATOM 758 N N . PRO A 1 93 ? -0.489 0.877 -16.048 1.00 93.81 93 PRO A N 1
ATOM 759 C CA . PRO A 1 93 ? 0.056 -0.465 -15.927 1.00 93.81 93 PRO A CA 1
ATOM 760 C C . PRO A 1 93 ? 1.372 -0.601 -16.701 1.00 93.81 93 PRO A C 1
ATOM 762 O O . PRO A 1 93 ? 1.500 -0.092 -17.819 1.00 93.81 93 PRO A O 1
ATOM 765 N N . PRO A 1 94 ? 2.357 -1.337 -16.158 1.00 92.00 94 PRO A N 1
ATOM 766 C CA . PRO A 1 94 ? 3.598 -1.575 -16.874 1.00 92.00 94 PRO A CA 1
ATOM 767 C C . PRO A 1 94 ? 3.345 -2.447 -18.106 1.00 92.00 94 PRO A C 1
ATOM 769 O O . PRO A 1 94 ? 2.614 -3.443 -18.047 1.00 92.00 94 PRO A O 1
ATOM 772 N N . ASN A 1 95 ? 3.990 -2.097 -19.218 1.00 91.19 95 ASN A N 1
ATOM 773 C CA . ASN A 1 95 ? 3.883 -2.860 -20.458 1.00 91.19 95 ASN A CA 1
ATOM 774 C C . ASN A 1 95 ? 4.578 -4.237 -20.352 1.00 91.19 95 ASN A C 1
ATOM 776 O O . ASN A 1 95 ? 5.413 -4.490 -19.479 1.00 91.19 95 ASN A O 1
ATOM 780 N N . SER A 1 96 ? 4.238 -5.155 -21.259 1.00 88.62 96 SER A N 1
ATOM 781 C CA . SER A 1 96 ? 4.741 -6.537 -21.218 1.00 88.62 96 SER A CA 1
ATOM 782 C C . SER A 1 96 ? 6.265 -6.634 -21.344 1.00 88.62 96 SER A C 1
ATOM 784 O O . SER A 1 96 ? 6.881 -7.467 -20.679 1.00 88.62 96 SER A O 1
ATOM 786 N N . LEU A 1 97 ? 6.884 -5.752 -22.138 1.00 89.44 97 LEU A N 1
ATOM 787 C CA . LEU A 1 97 ? 8.339 -5.705 -22.309 1.00 89.44 97 LEU A CA 1
ATOM 788 C C . LEU A 1 97 ? 9.041 -5.324 -21.003 1.00 89.44 97 LEU A C 1
ATOM 790 O O . LEU A 1 97 ? 9.942 -6.028 -20.559 1.00 89.44 97 LEU A O 1
ATOM 794 N N . THR A 1 98 ? 8.589 -4.263 -20.332 1.00 87.62 98 THR A N 1
ATOM 795 C CA . THR A 1 98 ? 9.151 -3.849 -19.037 1.00 87.62 98 THR A CA 1
ATOM 796 C C . THR A 1 98 ? 8.984 -4.927 -17.972 1.00 87.62 98 THR A C 1
ATOM 798 O O . THR A 1 98 ? 9.930 -5.176 -17.223 1.00 87.62 98 THR A O 1
ATOM 801 N N . LYS A 1 99 ? 7.843 -5.629 -17.926 1.00 86.75 99 LYS A N 1
ATOM 802 C CA . LYS A 1 99 ? 7.657 -6.786 -17.029 1.00 86.75 99 LYS A CA 1
ATOM 803 C C . LYS A 1 99 ? 8.676 -7.900 -17.309 1.00 86.75 99 LYS A C 1
ATOM 805 O O . LYS A 1 99 ? 9.275 -8.425 -16.368 1.00 86.75 99 LYS A O 1
ATOM 810 N N . ALA A 1 100 ? 8.903 -8.238 -18.579 1.00 86.00 100 ALA A N 1
ATOM 811 C CA . ALA A 1 100 ? 9.857 -9.273 -18.979 1.00 86.00 100 ALA A CA 1
ATOM 812 C C . ALA A 1 100 ? 11.303 -8.897 -18.617 1.00 86.00 100 ALA A C 1
ATOM 814 O O . ALA A 1 100 ? 12.007 -9.688 -17.983 1.00 86.00 100 ALA A O 1
ATOM 815 N N . THR A 1 101 ? 11.719 -7.667 -18.927 1.00 89.56 101 THR A N 1
ATOM 816 C CA . THR A 1 101 ? 13.061 -7.159 -18.609 1.00 89.56 101 THR A CA 1
ATOM 817 C C . THR A 1 101 ? 13.338 -7.193 -17.107 1.00 89.56 101 THR A C 1
ATOM 819 O O . THR A 1 101 ? 14.402 -7.646 -16.687 1.00 89.56 101 THR A O 1
ATOM 822 N N . ARG A 1 102 ? 12.368 -6.802 -16.268 1.00 87.62 102 ARG A N 1
ATOM 823 C CA . ARG A 1 102 ? 12.506 -6.861 -14.799 1.00 87.62 102 ARG A CA 1
ATOM 824 C C . ARG A 1 102 ? 12.694 -8.288 -14.295 1.00 87.62 102 ARG A C 1
ATOM 826 O O . ARG A 1 102 ? 13.525 -8.530 -13.421 1.00 87.62 102 ARG A O 1
ATOM 833 N N . LYS A 1 103 ? 11.947 -9.246 -14.853 1.00 84.69 103 LYS A N 1
ATOM 834 C CA . LYS A 1 103 ? 12.065 -10.662 -14.479 1.00 84.69 103 LYS A CA 1
ATOM 835 C C . LYS A 1 103 ? 13.458 -11.204 -14.814 1.00 84.69 103 LYS A C 1
ATOM 837 O O . LYS A 1 103 ? 14.062 -11.869 -13.975 1.00 84.69 103 LYS A O 1
ATOM 842 N N . LEU A 1 104 ? 13.992 -10.857 -15.988 1.00 88.56 104 LEU A N 1
ATOM 843 C CA . LEU A 1 104 ? 15.355 -11.211 -16.405 1.00 88.56 104 LEU A CA 1
ATOM 844 C C . LEU A 1 104 ? 16.420 -10.594 -15.488 1.00 88.56 104 LEU A C 1
ATOM 846 O O . LEU A 1 104 ? 17.307 -11.304 -15.016 1.00 88.56 104 LEU A O 1
ATOM 850 N N . GLN A 1 105 ? 16.303 -9.302 -15.169 1.00 85.44 105 GLN A N 1
ATOM 851 C CA . GLN A 1 105 ? 17.217 -8.614 -14.248 1.00 85.44 105 GLN A CA 1
ATOM 852 C C . GLN A 1 105 ? 17.227 -9.259 -12.856 1.00 85.44 105 GLN A C 1
ATOM 854 O O . GLN A 1 105 ? 18.294 -9.476 -12.282 1.00 85.44 105 GLN A O 1
ATOM 859 N N . GLY A 1 106 ? 16.054 -9.623 -12.329 1.00 83.44 106 GLY A N 1
ATOM 860 C CA . GLY A 1 106 ? 15.940 -10.316 -11.045 1.00 83.44 106 GLY A CA 1
ATOM 861 C C . GLY A 1 106 ? 16.622 -11.688 -11.044 1.00 83.44 106 GLY A C 1
ATOM 862 O O . GLY A 1 106 ? 17.270 -12.049 -10.062 1.00 83.44 106 GLY A O 1
ATOM 863 N N . ILE A 1 107 ? 16.523 -12.439 -12.146 1.00 87.19 107 ILE A N 1
ATOM 864 C CA . ILE A 1 107 ? 17.218 -13.724 -12.317 1.00 87.19 107 ILE A CA 1
ATOM 865 C C . ILE A 1 107 ? 18.736 -13.505 -12.354 1.00 87.19 107 ILE A C 1
ATOM 867 O O . ILE A 1 107 ? 19.466 -14.146 -11.601 1.00 87.19 107 ILE A O 1
ATOM 871 N N . MET A 1 108 ? 19.212 -12.553 -13.159 1.00 86.25 108 MET A N 1
ATOM 872 C CA . MET A 1 108 ? 20.641 -12.250 -13.288 1.00 86.25 108 MET A CA 1
ATOM 873 C C . MET A 1 108 ? 21.263 -11.784 -11.962 1.00 86.25 108 MET A C 1
ATOM 875 O O . MET A 1 108 ? 22.367 -12.201 -11.612 1.00 86.25 108 MET A O 1
ATOM 879 N N . GLY A 1 109 ? 20.538 -10.977 -11.181 1.00 84.19 109 GLY A N 1
ATOM 880 C CA . GLY A 1 109 ? 20.971 -10.542 -9.852 1.00 84.19 109 GLY A CA 1
ATOM 881 C C . GLY A 1 109 ? 21.134 -11.697 -8.858 1.00 84.19 109 GLY A C 1
ATOM 882 O O . GLY A 1 109 ? 22.079 -11.692 -8.069 1.00 84.19 109 GLY A O 1
ATOM 883 N N . LYS A 1 110 ? 20.261 -12.713 -8.924 1.00 82.62 110 LYS A N 1
ATOM 884 C CA . LYS A 1 110 ? 20.387 -13.934 -8.111 1.00 82.62 110 LYS A CA 1
ATOM 885 C C . LYS A 1 110 ? 21.628 -14.735 -8.501 1.00 82.62 110 LYS A C 1
ATOM 887 O O . LYS A 1 110 ? 22.412 -15.064 -7.621 1.00 82.62 110 LYS A O 1
ATOM 892 N N . PHE A 1 111 ? 21.855 -14.956 -9.799 1.00 85.31 111 PHE A N 1
ATOM 893 C CA . PHE A 1 111 ? 23.054 -15.652 -10.285 1.00 85.31 111 PHE A CA 1
ATOM 894 C C . PHE A 1 111 ? 24.346 -14.956 -9.850 1.00 85.31 111 PHE A C 1
ATOM 896 O O . PHE A 1 111 ? 25.240 -15.608 -9.319 1.00 85.31 111 PHE A O 1
ATOM 903 N N . LYS A 1 112 ? 24.429 -13.627 -9.988 1.00 83.25 112 LYS A N 1
ATOM 904 C CA . LYS A 1 112 ? 25.611 -12.862 -9.562 1.00 83.25 112 LYS A CA 1
ATOM 905 C C . LYS A 1 112 ? 25.910 -13.018 -8.066 1.00 83.25 112 LYS A C 1
ATOM 907 O O . LYS A 1 112 ? 27.072 -13.073 -7.690 1.00 83.25 112 LYS A O 1
ATOM 912 N N . ARG A 1 113 ? 24.877 -13.095 -7.220 1.00 81.44 113 ARG A N 1
ATOM 913 C CA . ARG A 1 113 ? 25.027 -13.275 -5.766 1.00 81.44 113 ARG A CA 1
ATOM 914 C C . ARG A 1 113 ? 25.413 -14.707 -5.374 1.00 81.44 113 ARG A C 1
ATOM 916 O O . ARG A 1 113 ? 25.961 -14.889 -4.302 1.00 81.44 113 ARG A O 1
ATOM 923 N N . THR A 1 114 ? 25.110 -15.703 -6.204 1.00 80.81 114 THR A N 1
ATOM 924 C CA . THR A 1 114 ? 25.482 -17.108 -5.959 1.00 80.81 114 THR A CA 1
ATOM 925 C C . THR A 1 114 ? 26.897 -17.438 -6.440 1.00 80.81 114 THR A C 1
ATOM 927 O O . THR A 1 114 ? 27.503 -18.373 -5.933 1.00 80.81 114 THR A O 1
ATOM 930 N N . ILE A 1 115 ? 27.407 -16.702 -7.431 1.00 78.56 115 ILE A N 1
ATOM 931 C CA . ILE A 1 115 ? 28.748 -16.910 -8.004 1.00 78.56 115 ILE A CA 1
ATOM 932 C C . ILE A 1 115 ? 29.820 -16.066 -7.278 1.00 78.56 115 ILE A C 1
ATOM 934 O O . ILE A 1 115 ? 31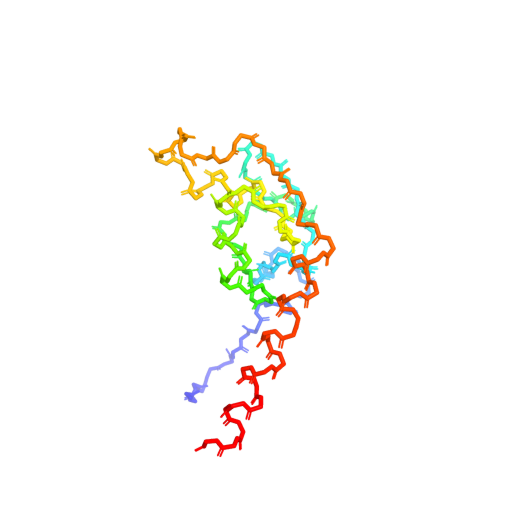.003 -16.380 -7.371 1.00 78.56 115 ILE A O 1
ATOM 938 N N . SER A 1 116 ? 29.413 -15.002 -6.576 1.00 62.06 116 SER A N 1
ATOM 939 C CA . SER A 1 116 ? 30.274 -14.174 -5.715 1.00 62.06 116 SER A CA 1
ATOM 940 C C . SER A 1 116 ? 30.352 -14.717 -4.297 1.00 62.06 116 SER A C 1
A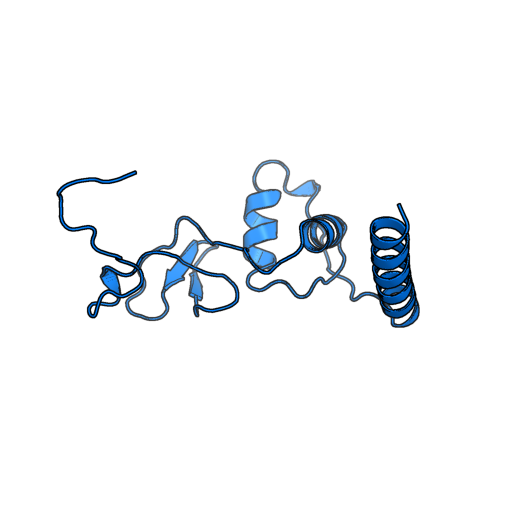TOM 942 O O . SER A 1 116 ? 31.363 -14.369 -3.651 1.00 62.06 116 SER A O 1
#

Sequence (116 aa):
MRSERPIYNFTQSPNGQDRTGNCADADPFVNVDNVLYNEQGLKPIHRIHYMNYSSADFARLCQGEDANINYKDIFLHYRFLKNPEQKPTQLVPPNSLTKATRKLQGIMGKFKRTIS

Organism: NCBI:txid165597